Protein AF-X1GED9-F1 (afdb_monomer)

Sequence (77 aa):
VDNGKCDIKKLVKYAVCFPNIKTRKCIGLILDDAGVPENILKPLIKSIEKTSIGSLNGSRKGTLNKKWRVIVNDSRK

Structure (mmCIF, N/CA/C/O backbone):
data_AF-X1GED9-F1
#
_entry.id   AF-X1GED9-F1
#
loop_
_atom_site.group_PDB
_atom_site.id
_atom_site.type_symbol
_atom_site.label_atom_id
_atom_site.label_alt_id
_atom_site.label_comp_id
_atom_site.label_asym_id
_atom_site.label_entity_id
_atom_site.label_seq_id
_atom_site.pdbx_PDB_ins_code
_atom_site.Cartn_x
_atom_site.Cartn_y
_atom_site.Cartn_z
_atom_site.occupancy
_atom_site.B_iso_or_equiv
_atom_site.auth_seq_id
_atom_site.auth_comp_id
_atom_site.auth_asym_id
_atom_site.auth_atom_id
_atom_site.pdbx_PDB_model_num
ATOM 1 N N . VAL A 1 1 ? -19.971 -14.849 15.719 1.00 40.03 1 VAL A N 1
ATOM 2 C CA . VAL A 1 1 ? -19.270 -15.142 14.449 1.00 40.03 1 VAL A CA 1
ATOM 3 C C . VAL A 1 1 ? -18.710 -13.827 13.950 1.00 40.03 1 VAL A C 1
ATOM 5 O O . VAL A 1 1 ? -19.479 -12.890 13.785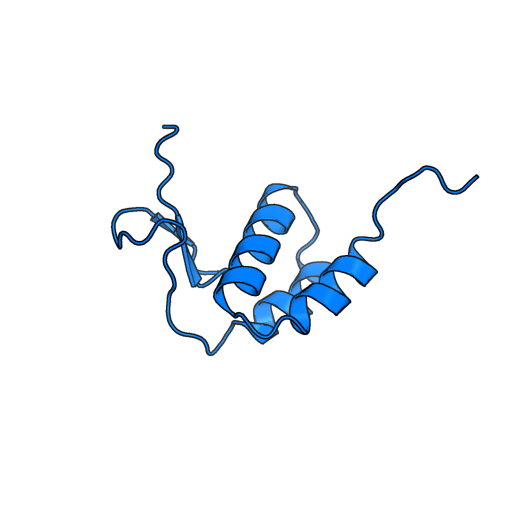 1.00 40.03 1 VAL A O 1
ATOM 8 N N . ASP A 1 2 ? -17.389 -13.713 13.845 1.00 53.41 2 ASP A N 1
ATOM 9 C CA . ASP A 1 2 ? -16.749 -12.541 13.246 1.00 53.41 2 ASP A CA 1
ATOM 10 C C . ASP A 1 2 ? -17.141 -12.536 11.760 1.00 53.41 2 ASP A C 1
ATOM 12 O O . ASP A 1 2 ? -16.895 -13.518 11.060 1.00 53.41 2 ASP A O 1
ATOM 16 N N . ASN A 1 3 ? -17.869 -11.517 11.302 1.00 56.25 3 ASN A N 1
ATOM 17 C CA . ASN A 1 3 ? -18.492 -11.480 9.974 1.00 56.25 3 ASN A CA 1
ATOM 18 C C . ASN A 1 3 ? -17.450 -11.279 8.856 1.00 56.25 3 ASN A C 1
ATOM 20 O O . ASN A 1 3 ? -17.561 -10.313 8.117 1.00 56.25 3 ASN A O 1
ATOM 24 N N . GLY A 1 4 ? -16.414 -12.120 8.737 1.00 64.06 4 GLY A N 1
ATOM 25 C CA . GLY A 1 4 ? -15.496 -12.197 7.585 1.00 64.06 4 GLY A CA 1
ATOM 26 C C . GLY A 1 4 ? -14.855 -10.879 7.119 1.00 64.06 4 GLY A C 1
ATOM 27 O O . GLY A 1 4 ? -14.342 -10.808 6.003 1.00 64.06 4 GLY A O 1
ATOM 28 N N . LYS A 1 5 ? -14.915 -9.812 7.923 1.00 74.25 5 LYS A N 1
ATOM 29 C CA . LYS A 1 5 ? -14.521 -8.461 7.527 1.00 74.25 5 LYS A CA 1
ATOM 30 C C . LYS A 1 5 ? -13.019 -8.325 7.716 1.00 74.25 5 LYS A C 1
ATOM 32 O O . LYS A 1 5 ? -12.481 -8.594 8.785 1.00 74.25 5 LYS A O 1
ATOM 37 N N . CYS A 1 6 ? -12.336 -7.903 6.658 1.00 81.56 6 CYS A N 1
ATOM 38 C CA . CYS A 1 6 ? -10.905 -7.651 6.707 1.00 81.56 6 CYS A CA 1
ATOM 39 C C . CYS A 1 6 ? -10.614 -6.468 7.643 1.00 81.56 6 CYS A C 1
ATOM 41 O O . CYS A 1 6 ? -11.115 -5.362 7.430 1.00 81.56 6 CYS A O 1
ATOM 43 N N . ASP A 1 7 ? -9.779 -6.685 8.660 1.00 91.31 7 ASP A N 1
ATOM 44 C CA . ASP A 1 7 ? -9.236 -5.594 9.467 1.00 91.31 7 ASP A CA 1
ATOM 45 C C . ASP A 1 7 ? -8.194 -4.822 8.644 1.00 91.31 7 ASP A C 1
ATOM 47 O O . ASP A 1 7 ? -7.022 -5.202 8.544 1.00 91.31 7 ASP A O 1
ATOM 51 N N . ILE A 1 8 ? -8.637 -3.708 8.060 1.00 92.00 8 ILE A N 1
ATOM 52 C CA . ILE A 1 8 ? -7.812 -2.844 7.211 1.00 92.00 8 ILE A CA 1
ATOM 53 C C . ILE A 1 8 ? -6.610 -2.277 7.974 1.00 92.00 8 ILE A C 1
ATOM 55 O O . ILE A 1 8 ? -5.528 -2.144 7.401 1.00 92.00 8 ILE A O 1
ATOM 59 N N . LYS A 1 9 ? -6.739 -1.979 9.272 1.00 92.62 9 LYS A N 1
ATOM 60 C CA . LYS A 1 9 ? -5.614 -1.448 10.060 1.00 92.62 9 LYS A CA 1
ATOM 61 C C . LYS A 1 9 ? -4.529 -2.506 10.213 1.00 92.62 9 LYS A C 1
ATOM 63 O O . LYS A 1 9 ? -3.343 -2.210 10.042 1.00 92.62 9 LYS A O 1
ATOM 68 N N . LYS A 1 10 ? -4.930 -3.746 10.495 1.00 93.62 10 LYS A N 1
ATOM 69 C CA . LYS A 1 10 ? -4.013 -4.886 10.587 1.00 93.62 10 LYS A CA 1
ATOM 70 C C . LYS A 1 10 ? -3.373 -5.200 9.234 1.00 93.62 10 LYS A C 1
ATOM 72 O O . LYS A 1 10 ? -2.159 -5.399 9.177 1.00 93.62 10 LYS A O 1
ATOM 77 N N . LEU A 1 11 ? -4.147 -5.147 8.150 1.00 93.62 11 LEU A N 1
ATOM 78 C CA . LEU A 1 11 ? -3.637 -5.292 6.786 1.00 93.62 11 LEU A CA 1
ATOM 79 C C . LEU A 1 11 ? -2.562 -4.245 6.471 1.00 93.62 11 LEU A C 1
ATOM 81 O O . LEU A 1 11 ? -1.479 -4.607 6.017 1.00 93.62 11 LEU A O 1
ATOM 85 N N . VAL A 1 12 ? -2.817 -2.966 6.761 1.00 95.12 12 VAL A N 1
ATOM 86 C CA . VAL A 1 12 ? -1.842 -1.890 6.530 1.00 95.12 12 VAL A CA 1
ATOM 87 C C . VAL A 1 12 ? -0.580 -2.093 7.366 1.00 95.12 12 VAL 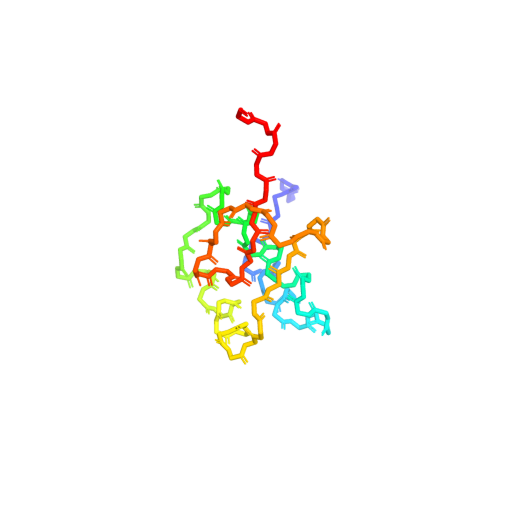A C 1
ATOM 89 O O . VAL A 1 12 ? 0.527 -1.930 6.850 1.00 95.12 12 VAL A O 1
ATOM 92 N N . LYS A 1 13 ? -0.718 -2.508 8.630 1.00 95.19 13 LYS A N 1
ATOM 93 C CA . LYS A 1 13 ? 0.429 -2.814 9.496 1.00 95.19 13 LYS A CA 1
ATOM 94 C C . LYS A 1 13 ? 1.329 -3.889 8.882 1.00 95.19 13 LYS A C 1
ATOM 96 O O . LYS A 1 13 ? 2.546 -3.728 8.891 1.00 95.19 13 LYS A O 1
ATOM 101 N N . TYR A 1 14 ? 0.753 -4.946 8.312 1.00 94.94 14 TYR A N 1
ATOM 102 C CA . TYR A 1 14 ? 1.530 -5.976 7.618 1.00 94.94 14 TYR A CA 1
ATOM 103 C C . TYR A 1 14 ? 2.073 -5.501 6.270 1.00 94.94 14 TYR A C 1
ATOM 105 O O . TYR A 1 14 ? 3.220 -5.800 5.944 1.00 94.94 14 TYR A O 1
ATOM 113 N N . ALA A 1 15 ? 1.298 -4.715 5.518 1.00 95.38 15 ALA A N 1
ATOM 114 C CA . ALA A 1 15 ? 1.709 -4.150 4.235 1.00 95.38 15 ALA A CA 1
ATOM 115 C C . ALA A 1 15 ? 3.021 -3.354 4.356 1.00 95.38 15 ALA A C 1
ATOM 117 O O . ALA A 1 15 ? 3.919 -3.506 3.529 1.00 95.38 15 ALA A O 1
ATOM 118 N N . VAL A 1 16 ? 3.173 -2.565 5.426 1.00 95.94 16 VAL A N 1
ATOM 119 C CA . VAL A 1 16 ? 4.390 -1.781 5.712 1.00 95.94 16 VAL A CA 1
ATOM 120 C C . VAL A 1 16 ? 5.639 -2.663 5.846 1.00 95.94 16 VAL A C 1
ATOM 122 O O . VAL A 1 16 ? 6.732 -2.229 5.484 1.00 95.94 16 VAL A O 1
ATOM 125 N N . CYS A 1 17 ? 5.500 -3.899 6.326 1.00 94.56 17 CYS A N 1
ATOM 126 C CA . CYS A 1 17 ? 6.617 -4.814 6.566 1.00 94.56 17 CYS A CA 1
ATOM 127 C C . CYS A 1 17 ? 7.070 -5.589 5.317 1.00 94.56 17 CYS A C 1
ATOM 129 O O . CYS A 1 17 ? 8.116 -6.233 5.365 1.00 94.56 17 CYS A O 1
ATOM 131 N N . PHE A 1 18 ? 6.339 -5.542 4.195 1.00 93.44 18 PHE A N 1
ATOM 132 C CA . PHE A 1 18 ? 6.706 -6.326 3.007 1.00 93.44 18 PHE A CA 1
ATOM 133 C C . PHE A 1 18 ? 8.093 -5.936 2.489 1.00 93.44 18 PHE A C 1
ATOM 135 O O . PHE A 1 18 ? 8.318 -4.757 2.246 1.00 93.44 18 PHE A O 1
ATOM 142 N N . PRO A 1 19 ? 9.025 -6.863 2.234 1.00 92.56 19 PRO A N 1
ATOM 143 C CA . PRO A 1 19 ? 10.362 -6.500 1.753 1.00 92.56 19 PRO A CA 1
ATOM 144 C C . PRO A 1 19 ? 10.319 -5.846 0.364 1.00 92.56 19 PRO A C 1
ATOM 146 O O . PRO A 1 19 ? 11.116 -4.965 0.048 1.00 92.56 19 PRO A O 1
ATOM 149 N N . ASN A 1 20 ? 9.345 -6.235 -0.462 1.00 94.00 20 ASN A N 1
ATOM 150 C CA . ASN A 1 20 ? 9.198 -5.713 -1.808 1.00 94.00 20 ASN A CA 1
ATOM 151 C C . ASN A 1 20 ? 8.436 -4.376 -1.816 1.00 94.00 20 ASN A C 1
ATOM 153 O O . ASN A 1 20 ? 7.224 -4.317 -1.599 1.00 94.00 20 ASN A O 1
ATOM 157 N N . ILE A 1 21 ? 9.149 -3.298 -2.144 1.00 93.44 21 ILE A N 1
ATOM 158 C CA . ILE A 1 21 ? 8.590 -1.947 -2.261 1.00 93.44 21 ILE A CA 1
ATOM 159 C C . ILE A 1 21 ? 7.485 -1.860 -3.321 1.00 93.44 21 ILE A C 1
ATOM 161 O O . ILE A 1 21 ? 6.492 -1.166 -3.101 1.00 93.44 21 ILE A O 1
ATOM 165 N N . LYS A 1 22 ? 7.613 -2.567 -4.453 1.00 93.00 22 LYS A N 1
ATOM 166 C CA . LYS A 1 22 ? 6.577 -2.580 -5.500 1.00 93.00 22 LYS A CA 1
ATOM 167 C C . LYS A 1 22 ? 5.258 -3.114 -4.939 1.00 93.00 22 LYS A C 1
ATOM 169 O O . LYS A 1 22 ? 4.205 -2.548 -5.222 1.00 93.00 22 LYS A O 1
ATOM 174 N N . THR A 1 23 ? 5.326 -4.141 -4.094 1.00 94.38 23 THR A N 1
ATOM 175 C CA . THR A 1 23 ? 4.160 -4.713 -3.414 1.00 94.38 23 THR A CA 1
ATOM 176 C C . THR A 1 23 ? 3.511 -3.706 -2.468 1.00 94.38 23 THR A C 1
ATOM 178 O O . THR A 1 23 ? 2.302 -3.515 -2.549 1.00 94.38 23 THR A O 1
ATOM 181 N N . ARG A 1 24 ? 4.291 -2.985 -1.646 1.00 95.81 24 ARG A N 1
ATOM 182 C CA . ARG A 1 24 ? 3.750 -1.936 -0.753 1.00 95.81 24 ARG A CA 1
ATOM 183 C C . ARG A 1 24 ? 2.973 -0.869 -1.522 1.00 95.81 24 ARG A C 1
ATOM 185 O O . 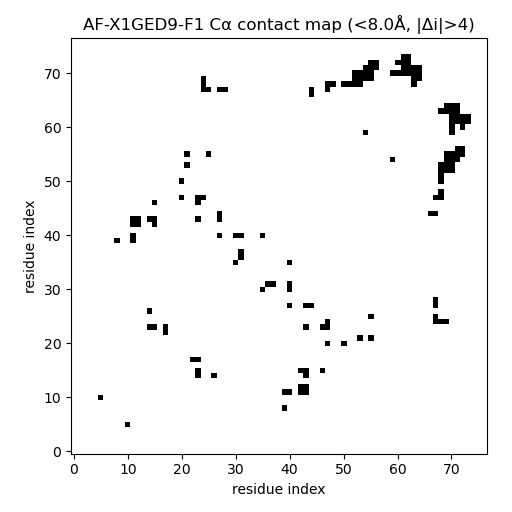ARG A 1 24 ? 1.876 -0.493 -1.124 1.00 95.81 24 ARG A O 1
ATOM 192 N N . LYS A 1 25 ? 3.542 -0.408 -2.639 1.00 95.19 25 LYS A N 1
ATOM 193 C CA . LYS A 1 25 ? 2.930 0.601 -3.513 1.00 95.19 25 LYS A CA 1
ATOM 194 C C . LYS A 1 25 ? 1.646 0.105 -4.164 1.00 95.19 25 LYS A C 1
ATOM 196 O O . LYS A 1 25 ? 0.676 0.847 -4.223 1.00 95.19 25 LYS A O 1
ATOM 201 N N . CYS A 1 26 ? 1.655 -1.141 -4.635 1.00 93.94 26 CYS A N 1
ATOM 202 C CA . CYS A 1 26 ? 0.492 -1.782 -5.237 1.00 93.94 26 CYS A CA 1
ATOM 203 C C . CYS A 1 26 ? -0.655 -1.916 -4.226 1.00 93.94 26 CYS A C 1
ATOM 205 O O . CYS A 1 26 ? -1.762 -1.468 -4.501 1.00 93.94 26 CYS A O 1
ATOM 207 N N . ILE A 1 27 ? -0.372 -2.451 -3.032 1.00 94.62 27 ILE A N 1
ATOM 208 C CA . ILE A 1 27 ? -1.362 -2.576 -1.951 1.00 94.62 27 ILE A CA 1
ATOM 209 C C . ILE A 1 27 ? -1.935 -1.203 -1.599 1.00 94.62 27 ILE A C 1
ATOM 211 O O . ILE A 1 27 ? -3.146 -1.047 -1.496 1.00 94.62 27 ILE A O 1
ATOM 215 N N . GLY A 1 28 ? -1.065 -0.209 -1.436 1.00 95.12 28 GLY A N 1
ATOM 216 C CA . GLY A 1 28 ? -1.475 1.146 -1.109 1.00 95.12 28 GLY A CA 1
ATOM 217 C C . GLY A 1 28 ? -2.400 1.768 -2.147 1.00 95.12 28 GLY A C 1
ATOM 218 O O . GLY A 1 28 ? -3.453 2.270 -1.775 1.00 95.12 28 GLY A O 1
ATOM 219 N N . LEU A 1 29 ? -2.046 1.661 -3.431 1.00 94.69 29 LEU A N 1
ATOM 220 C CA . LEU A 1 29 ? -2.886 2.124 -4.536 1.00 94.69 29 LEU A CA 1
ATOM 221 C C . LEU A 1 29 ? -4.271 1.464 -4.503 1.00 94.69 29 LEU A C 1
ATOM 223 O O . LEU A 1 29 ? -5.271 2.165 -4.535 1.00 94.69 29 LEU A O 1
ATOM 227 N N . ILE A 1 30 ? -4.327 0.135 -4.361 1.00 93.56 30 ILE A N 1
ATOM 228 C CA . ILE A 1 30 ? -5.593 -0.616 -4.329 1.00 93.56 30 ILE A CA 1
ATOM 229 C C . ILE A 1 30 ? -6.469 -0.191 -3.142 1.00 93.56 30 ILE A C 1
ATOM 231 O O . ILE A 1 30 ? -7.679 -0.052 -3.292 1.00 93.56 30 ILE A O 1
ATOM 235 N N . LEU A 1 31 ? -5.882 0.009 -1.958 1.00 94.62 31 LEU A N 1
ATOM 236 C CA . LEU A 1 31 ? -6.635 0.437 -0.776 1.00 94.62 31 LEU A CA 1
ATOM 237 C C . LEU A 1 31 ? -7.131 1.883 -0.894 1.00 94.62 31 LEU A C 1
ATOM 239 O O . LEU A 1 31 ? -8.227 2.188 -0.431 1.00 94.62 31 LEU A O 1
ATOM 243 N N . ASP A 1 32 ? -6.337 2.760 -1.504 1.00 94.81 32 ASP A N 1
ATOM 244 C CA . ASP A 1 32 ? -6.714 4.151 -1.769 1.00 94.81 32 ASP A CA 1
ATOM 245 C C . ASP A 1 32 ? -7.868 4.218 -2.784 1.00 94.81 32 ASP A C 1
ATOM 247 O O . ASP A 1 32 ? -8.872 4.877 -2.523 1.00 94.81 32 ASP A O 1
ATOM 251 N N . ASP A 1 33 ? -7.787 3.444 -3.874 1.00 93.12 33 ASP A N 1
ATOM 252 C CA . ASP A 1 33 ? -8.856 3.310 -4.877 1.00 93.12 33 ASP A CA 1
ATOM 253 C C . ASP A 1 33 ? -10.140 2.701 -4.277 1.00 93.12 33 ASP A C 1
ATOM 255 O O . ASP A 1 33 ? -11.249 3.025 -4.699 1.00 93.12 33 ASP A O 1
ATOM 259 N N . ALA A 1 34 ? -10.007 1.852 -3.251 1.00 92.44 34 ALA A N 1
ATOM 260 C CA . ALA A 1 34 ? -11.128 1.297 -2.491 1.00 92.44 34 ALA A CA 1
ATOM 261 C C . ALA A 1 34 ? -11.726 2.276 -1.456 1.00 92.44 34 ALA A C 1
ATOM 263 O O . ALA A 1 34 ? -12.642 1.904 -0.720 1.00 92.44 34 ALA A O 1
ATOM 264 N N . GLY A 1 35 ? -11.216 3.510 -1.366 1.00 94.19 35 GLY A N 1
ATOM 265 C CA . GLY A 1 35 ? -11.734 4.552 -0.478 1.00 94.19 35 GLY A CA 1
ATOM 266 C C . GLY A 1 35 ? -11.280 4.431 0.978 1.00 94.19 35 GLY A C 1
ATOM 267 O O . GLY A 1 35 ? -11.925 4.991 1.869 1.00 94.19 35 GLY A O 1
ATOM 268 N N . VAL A 1 36 ? -10.190 3.706 1.261 1.00 94.69 36 VAL A N 1
ATOM 269 C CA . VAL A 1 36 ? -9.649 3.639 2.625 1.00 94.69 36 VAL A CA 1
ATOM 270 C C . VAL A 1 36 ? -9.134 5.025 3.036 1.00 94.69 36 VAL A C 1
ATOM 272 O O . VAL A 1 36 ? -8.321 5.615 2.325 1.00 94.69 36 VAL A O 1
ATOM 275 N N . PRO A 1 37 ? -9.540 5.542 4.209 1.00 94.69 37 PRO A N 1
ATOM 276 C CA . PRO A 1 37 ? -9.108 6.850 4.679 1.00 94.69 37 PRO A CA 1
ATOM 277 C C . PRO A 1 37 ? -7.583 7.009 4.739 1.00 94.69 37 PRO A C 1
ATOM 279 O O . PRO A 1 37 ? -6.855 6.142 5.231 1.00 94.69 37 PRO A O 1
ATOM 282 N N . GLU A 1 38 ? -7.091 8.175 4.320 1.00 93.62 38 GLU A N 1
ATOM 283 C CA . GLU A 1 38 ? -5.654 8.466 4.269 1.00 93.62 38 GLU A CA 1
ATOM 284 C C . GLU A 1 38 ? -4.969 8.369 5.643 1.00 93.62 38 GLU A C 1
ATOM 286 O O . GLU A 1 38 ? -3.806 7.976 5.735 1.00 93.62 38 GLU A O 1
ATOM 291 N N . ASN A 1 39 ? -5.693 8.650 6.732 1.00 94.94 39 ASN A N 1
ATOM 292 C CA . ASN A 1 39 ? -5.172 8.506 8.094 1.00 94.94 39 ASN A CA 1
ATOM 293 C C . ASN A 1 39 ? -4.731 7.062 8.415 1.00 94.94 39 ASN A C 1
ATOM 295 O O . ASN A 1 39 ? -3.751 6.876 9.138 1.00 94.94 39 ASN A O 1
ATOM 299 N N . ILE A 1 40 ? -5.401 6.057 7.843 1.00 95.31 40 ILE A N 1
ATOM 300 C CA . ILE A 1 40 ? -5.060 4.639 7.970 1.00 95.31 40 ILE A CA 1
ATOM 301 C C . ILE A 1 40 ? -3.886 4.300 7.050 1.00 95.31 40 ILE A C 1
ATOM 303 O O . ILE A 1 40 ? -3.004 3.551 7.455 1.00 95.31 40 ILE A O 1
ATOM 307 N N . LEU A 1 41 ? -3.831 4.879 5.848 1.00 96.38 41 LEU A N 1
ATOM 308 C CA . LEU A 1 41 ? -2.786 4.612 4.850 1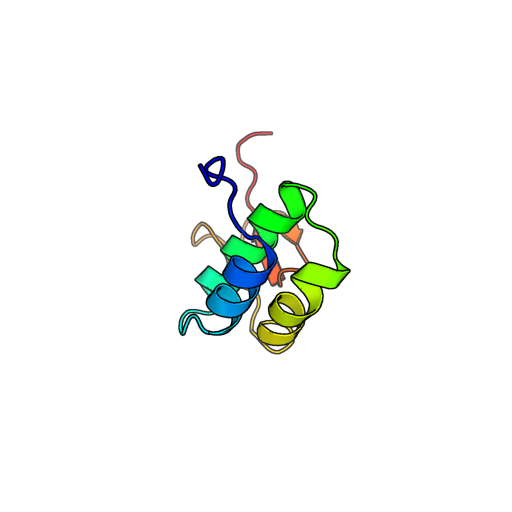.00 96.38 41 LEU A CA 1
ATOM 309 C C . LEU A 1 41 ? -1.461 5.343 5.122 1.00 96.38 41 LEU A C 1
ATOM 311 O O . LEU A 1 41 ? -0.422 4.944 4.592 1.00 96.38 41 LEU A O 1
ATOM 315 N N . LYS A 1 42 ? -1.457 6.371 5.977 1.00 96.19 42 LYS A N 1
ATOM 316 C CA . LYS A 1 42 ? -0.286 7.203 6.305 1.00 96.19 42 LYS A CA 1
ATOM 317 C C . LYS A 1 42 ? 0.997 6.413 6.627 1.00 96.19 42 LYS A C 1
ATOM 319 O O . LYS A 1 42 ? 2.048 6.780 6.096 1.00 96.19 42 LYS A O 1
ATOM 324 N N . PRO A 1 43 ? 0.975 5.329 7.433 1.00 96.12 43 PRO A N 1
ATOM 325 C CA . PRO A 1 43 ? 2.173 4.528 7.691 1.00 96.12 43 PRO A CA 1
ATOM 326 C C . PRO A 1 43 ? 2.728 3.867 6.422 1.00 96.12 43 PRO A C 1
ATOM 328 O O . PRO A 1 43 ? 3.943 3.810 6.230 1.00 96.12 43 PRO A O 1
ATOM 331 N N . LEU A 1 44 ? 1.845 3.408 5.530 1.00 95.50 44 LEU A N 1
ATOM 332 C CA . LEU A 1 44 ? 2.221 2.778 4.267 1.00 95.50 44 LEU A CA 1
ATOM 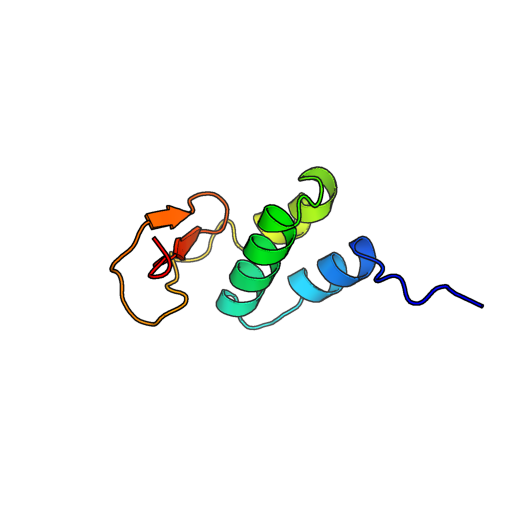333 C C . LEU A 1 44 ? 2.801 3.794 3.284 1.00 95.50 44 LEU A C 1
ATOM 335 O O . LEU A 1 44 ? 3.842 3.514 2.691 1.00 95.50 44 LEU A O 1
ATOM 339 N N . ILE A 1 45 ? 2.206 4.986 3.184 1.00 95.81 45 ILE A N 1
ATOM 340 C CA . ILE A 1 45 ? 2.726 6.097 2.367 1.00 95.81 45 ILE A CA 1
ATOM 341 C C . ILE A 1 45 ? 4.140 6.473 2.829 1.00 95.81 45 ILE A C 1
ATOM 343 O O . ILE A 1 45 ? 5.073 6.515 2.025 1.00 95.81 45 ILE A O 1
ATOM 347 N N . LYS A 1 46 ? 4.341 6.639 4.142 1.00 96.50 46 LYS A N 1
ATOM 348 C CA . LYS A 1 46 ? 5.661 6.939 4.718 1.00 96.50 46 LYS A CA 1
ATOM 349 C C . LYS A 1 46 ? 6.696 5.853 4.399 1.00 96.50 46 LYS A C 1
ATOM 351 O O . LYS A 1 46 ? 7.858 6.158 4.144 1.00 96.50 46 LYS A O 1
ATOM 356 N N . SER A 1 47 ? 6.279 4.584 4.353 1.00 95.50 47 SER A N 1
ATOM 357 C CA . SER A 1 47 ? 7.173 3.455 4.052 1.00 95.50 47 SER A CA 1
ATOM 358 C C . SER A 1 47 ? 7.730 3.452 2.620 1.00 95.50 47 SER A C 1
ATOM 360 O O . SER A 1 47 ? 8.740 2.795 2.364 1.00 95.50 47 SER A O 1
ATOM 362 N N . ILE A 1 48 ? 7.088 4.168 1.691 1.00 94.81 48 ILE A N 1
ATOM 363 C CA . ILE A 1 48 ? 7.484 4.245 0.276 1.00 94.81 48 ILE A CA 1
ATOM 364 C C . ILE A 1 48 ? 7.967 5.643 -0.135 1.00 94.81 48 ILE A C 1
ATOM 366 O O . ILE A 1 48 ? 8.446 5.817 -1.258 1.00 94.81 48 ILE A O 1
ATOM 370 N N . GLU A 1 49 ? 7.871 6.630 0.755 1.00 94.12 49 GLU A N 1
ATOM 371 C CA . GLU A 1 49 ? 8.117 8.047 0.474 1.00 94.12 49 GLU A CA 1
ATOM 372 C C . GLU A 1 49 ? 9.497 8.305 -0.132 1.00 94.12 49 GLU A C 1
ATOM 374 O O . GLU A 1 49 ? 9.614 9.123 -1.035 1.00 94.12 49 GLU A O 1
ATOM 379 N N . LYS A 1 50 ? 10.534 7.569 0.285 1.00 93.25 50 LYS A N 1
ATOM 380 C CA . LYS A 1 50 ? 11.923 7.727 -0.190 1.00 93.25 50 LYS A CA 1
ATOM 381 C C . LYS A 1 50 ? 12.340 6.715 -1.268 1.00 93.25 50 LYS A C 1
ATOM 383 O O . LYS A 1 50 ? 13.525 6.511 -1.498 1.00 93.25 50 LYS A O 1
ATOM 388 N N . THR A 1 51 ? 11.387 6.063 -1.933 1.00 93.94 51 THR A N 1
ATOM 389 C CA . THR A 1 51 ? 11.672 4.974 -2.890 1.00 93.94 51 THR A CA 1
ATOM 390 C C . THR A 1 51 ? 11.532 5.410 -4.345 1.00 93.94 51 THR A C 1
ATOM 392 O O . THR A 1 51 ? 10.648 6.189 -4.669 1.00 93.94 51 THR A O 1
ATOM 395 N N . SER A 1 52 ? 12.342 4.882 -5.263 1.00 91.31 52 SER A N 1
ATOM 396 C CA . SER A 1 52 ? 12.272 5.218 -6.699 1.00 91.31 52 SER A CA 1
ATOM 397 C C . SER A 1 52 ? 10.881 4.993 -7.306 1.00 91.31 52 SER A C 1
ATOM 399 O O . SER A 1 52 ? 10.140 4.126 -6.855 1.00 91.31 52 SER A O 1
ATOM 401 N N . ILE A 1 53 ? 10.501 5.758 -8.337 1.00 92.25 53 ILE A N 1
ATOM 402 C CA . ILE A 1 53 ? 9.221 5.554 -9.042 1.00 92.25 53 ILE A CA 1
ATOM 403 C C . I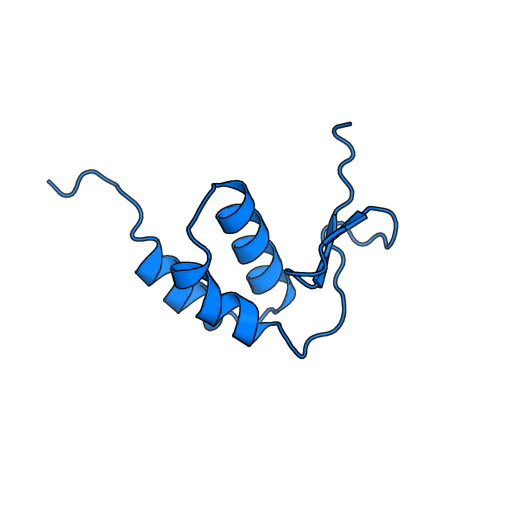LE A 1 53 ? 9.211 4.156 -9.674 1.00 92.25 53 ILE A C 1
ATOM 405 O O . ILE A 1 53 ? 10.139 3.790 -10.392 1.00 92.25 53 ILE A O 1
ATOM 409 N N . GLY A 1 54 ? 8.165 3.378 -9.390 1.00 87.81 54 GLY A N 1
ATOM 410 C CA . GLY A 1 54 ? 7.985 2.030 -9.928 1.00 87.81 54 GLY A CA 1
ATOM 411 C C . GLY A 1 54 ? 6.976 1.997 -11.072 1.00 87.81 54 GLY A C 1
ATOM 412 O O . GLY A 1 54 ? 6.129 2.876 -11.183 1.00 87.81 54 GLY A O 1
ATOM 413 N N . SER A 1 55 ? 7.024 0.957 -11.897 1.00 88.25 55 SER A N 1
ATOM 414 C CA . SER A 1 55 ? 5.941 0.629 -12.829 1.00 88.25 55 SER A CA 1
ATOM 415 C C . SER A 1 55 ? 5.270 -0.670 -12.397 1.00 88.25 55 SER A C 1
ATOM 417 O O . SER A 1 55 ? 5.950 -1.637 -12.030 1.00 88.25 55 SER A O 1
ATOM 419 N N . LEU A 1 56 ? 3.936 -0.705 -12.444 1.00 83.44 56 LEU A N 1
ATOM 420 C CA . LEU A 1 56 ? 3.186 -1.925 -12.154 1.00 83.44 56 LEU A CA 1
ATOM 421 C C . LEU A 1 56 ? 3.272 -2.939 -13.305 1.00 83.44 56 LEU A C 1
ATOM 423 O O . LEU A 1 56 ? 3.420 -4.129 -13.028 1.00 83.44 56 LEU A O 1
ATOM 427 N N . ASN A 1 57 ? 3.324 -2.481 -14.558 1.00 80.31 57 A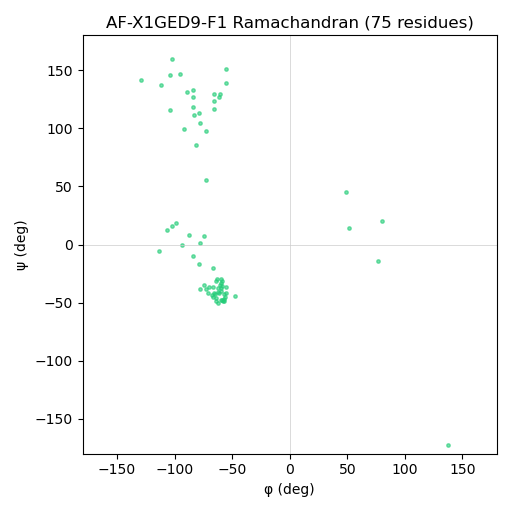SN A N 1
ATOM 428 C CA . ASN A 1 57 ? 3.254 -3.316 -15.764 1.00 80.31 57 ASN A CA 1
ATOM 429 C C . ASN A 1 57 ? 4.590 -3.480 -16.519 1.00 80.31 57 ASN A C 1
ATOM 431 O O . ASN A 1 57 ? 4.597 -3.910 -17.667 1.00 80.31 57 ASN A O 1
ATOM 435 N N . GLY A 1 58 ? 5.719 -3.087 -15.922 1.00 77.25 58 GLY A N 1
ATOM 436 C CA . GLY A 1 58 ? 7.049 -3.195 -16.543 1.00 77.25 58 GLY A CA 1
ATOM 437 C C . GLY A 1 58 ? 7.346 -2.137 -17.615 1.00 77.25 58 GLY A C 1
ATOM 438 O O . GLY A 1 58 ? 8.508 -1.914 -17.940 1.00 77.25 58 GLY A O 1
ATOM 439 N N . SER A 1 59 ? 6.331 -1.419 -18.100 1.00 81.06 59 SER A N 1
ATOM 440 C CA . SER A 1 59 ? 6.467 -0.284 -19.015 1.00 81.06 59 SER A CA 1
ATOM 441 C C . SER A 1 59 ? 6.471 1.040 -18.249 1.00 81.06 59 SER A C 1
ATOM 443 O O . SER A 1 59 ? 5.781 1.195 -17.246 1.00 81.06 59 SER A O 1
ATOM 445 N N . ARG A 1 60 ? 7.219 2.041 -18.722 1.00 81.94 60 ARG A N 1
ATOM 446 C CA . ARG A 1 60 ? 7.153 3.414 -18.176 1.00 81.94 60 ARG A CA 1
ATOM 447 C C . ARG A 1 60 ? 6.074 4.277 -18.841 1.00 81.94 60 ARG A C 1
ATOM 449 O O . ARG A 1 60 ? 6.020 5.475 -18.593 1.00 81.94 60 ARG A O 1
ATOM 456 N N . LYS A 1 61 ? 5.225 3.682 -19.682 1.00 83.25 61 LYS A N 1
ATOM 457 C CA . LYS A 1 61 ? 4.073 4.351 -20.297 1.00 83.25 61 LYS A CA 1
ATOM 458 C C . LYS A 1 61 ? 2.883 4.322 -19.331 1.00 83.25 61 LYS A C 1
ATOM 460 O O . LYS A 1 61 ? 2.589 3.266 -18.774 1.00 83.25 61 LYS A O 1
ATOM 465 N N . GLY A 1 62 ? 2.218 5.462 -19.147 1.00 85.88 62 GLY A N 1
ATOM 466 C CA . GLY A 1 62 ? 1.025 5.596 -18.306 1.00 85.88 62 GLY A CA 1
ATOM 467 C C . GLY A 1 62 ? 1.030 6.859 -17.443 1.00 85.88 62 GLY A C 1
ATOM 468 O O . GLY A 1 62 ? 1.909 7.714 -17.564 1.00 85.88 62 GLY A O 1
ATOM 469 N N . THR A 1 63 ? 0.055 6.952 -16.543 1.00 90.00 63 THR A N 1
ATOM 470 C CA . THR A 1 63 ? -0.123 8.090 -15.635 1.00 90.00 63 THR A CA 1
ATOM 471 C C . THR A 1 63 ? 0.656 7.867 -14.345 1.00 90.00 63 THR A C 1
ATOM 473 O O . THR A 1 63 ? 0.566 6.812 -13.714 1.00 90.00 63 THR A O 1
ATOM 476 N N . LEU A 1 64 ? 1.422 8.871 -13.920 1.00 91.31 64 LEU A N 1
ATOM 477 C CA . LEU A 1 64 ? 2.139 8.823 -12.649 1.00 91.31 64 LEU A CA 1
ATOM 478 C C . LEU A 1 64 ? 1.190 9.120 -11.481 1.00 91.31 64 LEU A C 1
ATOM 480 O O . LEU A 1 64 ? 0.776 10.263 -11.285 1.00 91.31 64 LEU A O 1
ATOM 484 N N . ASN A 1 65 ? 0.946 8.123 -10.633 1.00 92.56 65 ASN A N 1
ATOM 485 C CA . ASN A 1 65 ? 0.404 8.352 -9.302 1.00 92.56 65 ASN A CA 1
ATOM 486 C C . ASN A 1 65 ? 1.540 8.839 -8.385 1.00 92.56 65 ASN A C 1
ATOM 488 O O . ASN A 1 65 ? 2.413 8.065 -7.979 1.00 92.56 65 ASN A O 1
ATOM 492 N N . LYS A 1 66 ? 1.549 10.144 -8.082 1.00 93.38 66 LYS A N 1
ATOM 493 C CA . LYS A 1 66 ? 2.592 10.784 -7.259 1.00 93.38 66 LYS A CA 1
ATOM 494 C C . LYS A 1 66 ? 2.572 10.301 -5.805 1.00 93.38 66 LYS A C 1
ATOM 496 O O . LYS A 1 66 ? 3.641 10.108 -5.235 1.00 93.38 66 LYS A O 1
ATOM 501 N N . LYS A 1 67 ? 1.383 10.052 -5.243 1.00 94.19 67 LYS A N 1
ATOM 502 C CA . LYS A 1 67 ? 1.185 9.592 -3.856 1.00 94.19 67 LYS A CA 1
ATOM 503 C C . LYS A 1 67 ? 1.804 8.212 -3.635 1.00 94.19 67 LYS A C 1
ATOM 505 O O . LYS A 1 67 ? 2.599 8.025 -2.720 1.00 94.19 67 LYS A O 1
ATOM 510 N N . TRP A 1 68 ? 1.525 7.273 -4.536 1.00 95.25 68 TRP A N 1
ATOM 511 C CA . TRP A 1 68 ? 2.026 5.896 -4.456 1.00 95.25 68 TRP A CA 1
ATOM 512 C C . TRP A 1 68 ? 3.330 5.663 -5.225 1.00 95.25 68 TRP A C 1
ATOM 514 O O . TRP A 1 68 ? 3.882 4.562 -5.209 1.00 95.25 68 TRP A O 1
ATOM 524 N N . ARG A 1 69 ? 3.865 6.703 -5.878 1.00 94.19 69 ARG A N 1
ATOM 525 C CA . ARG A 1 69 ? 5.103 6.670 -6.675 1.00 94.19 69 ARG A CA 1
ATOM 526 C C . ARG A 1 69 ? 5.118 5.499 -7.666 1.00 94.19 69 ARG A C 1
ATOM 528 O O . ARG A 1 69 ? 6.126 4.783 -7.764 1.00 94.19 69 ARG A O 1
ATOM 535 N N . VAL A 1 70 ? 3.997 5.299 -8.363 1.00 93.00 70 VAL A N 1
ATOM 536 C CA . VAL A 1 70 ? 3.811 4.259 -9.386 1.00 93.00 70 VAL A CA 1
ATOM 537 C C . VAL A 1 70 ? 3.259 4.831 -10.677 1.00 93.00 70 VAL A C 1
ATOM 53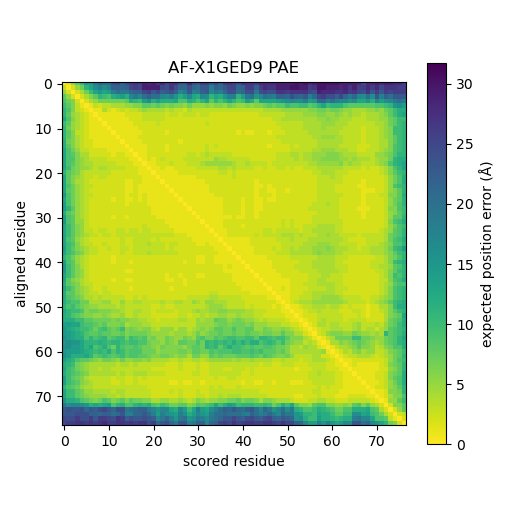9 O O . VAL A 1 70 ? 2.391 5.698 -10.662 1.00 93.00 70 VAL A O 1
ATOM 542 N N . ILE A 1 71 ? 3.753 4.317 -11.796 1.00 91.19 71 ILE A N 1
ATOM 543 C CA . ILE A 1 71 ? 3.148 4.524 -13.107 1.00 91.19 71 ILE A CA 1
ATOM 544 C C . ILE A 1 71 ? 2.050 3.479 -13.261 1.00 91.19 71 ILE A C 1
ATOM 546 O O . ILE A 1 71 ? 2.314 2.270 -13.211 1.00 91.19 71 ILE A O 1
ATOM 550 N N . VAL A 1 72 ? 0.827 3.966 -13.413 1.00 85.75 72 VAL A N 1
ATOM 551 C CA . VAL A 1 72 ? -0.361 3.162 -13.666 1.00 85.75 72 VAL A CA 1
ATOM 552 C C . VAL A 1 72 ? -0.689 3.321 -15.139 1.00 85.75 72 VAL A C 1
ATOM 554 O O . VAL A 1 72 ? -0.972 4.420 -15.613 1.00 85.75 72 VAL A O 1
ATOM 557 N N . ASN A 1 73 ? -0.601 2.220 -15.877 1.00 76.50 73 ASN A N 1
ATOM 558 C CA . ASN A 1 73 ? -1.133 2.174 -17.225 1.00 76.50 73 ASN A CA 1
ATOM 559 C C . ASN A 1 73 ? -2.562 1.665 -17.119 1.00 76.50 73 ASN A C 1
ATOM 561 O O . ASN A 1 73 ? -2.779 0.466 -16.944 1.00 76.50 73 ASN A O 1
ATOM 565 N N . ASP A 1 74 ? -3.518 2.581 -17.155 1.00 61.09 74 ASP A N 1
ATOM 566 C CA . ASP A 1 74 ? -4.913 2.200 -17.253 1.00 61.09 74 ASP A CA 1
ATOM 567 C C . ASP A 1 74 ? -5.216 1.896 -18.720 1.00 61.09 74 ASP A C 1
ATOM 569 O O . ASP A 1 74 ? -5.621 2.766 -19.481 1.00 61.09 74 ASP A O 1
ATOM 573 N N . SER A 1 75 ? -4.945 0.663 -19.150 1.00 54.59 75 SER A N 1
ATOM 574 C CA . SER A 1 75 ? -5.356 0.196 -20.478 1.00 54.59 75 SER A CA 1
ATOM 575 C C . SER A 1 75 ? -6.865 -0.087 -20.557 1.00 54.59 75 SER A C 1
ATOM 577 O O . SER A 1 75 ? -7.302 -0.685 -21.534 1.00 54.59 75 SER A O 1
ATOM 579 N N . ARG A 1 76 ? -7.646 0.257 -19.517 1.00 56.22 76 ARG A N 1
ATOM 580 C CA . ARG A 1 76 ? -9.110 0.101 -19.455 1.00 56.22 76 ARG A CA 1
ATOM 581 C C . ARG A 1 76 ? -9.868 1.419 -19.686 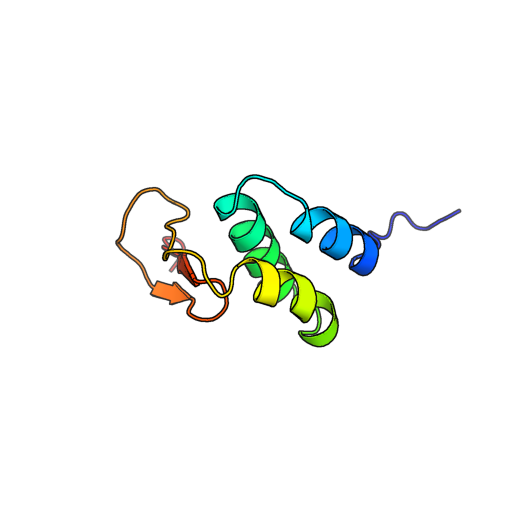1.00 56.22 76 ARG A C 1
ATOM 583 O O . ARG A 1 76 ? -11.062 1.472 -19.398 1.00 56.22 76 ARG A O 1
ATOM 590 N N . LYS A 1 77 ? -9.203 2.449 -20.220 1.00 43.28 77 LYS A N 1
ATOM 591 C CA . LYS A 1 77 ? -9.843 3.631 -20.813 1.00 43.28 77 LYS A CA 1
ATOM 592 C C . LYS A 1 77 ? -9.696 3.637 -22.324 1.00 43.28 77 LYS A C 1
ATOM 594 O O . LYS A 1 77 ? -8.590 3.293 -22.794 1.00 43.28 77 LYS A O 1
#

Secondary structure (DSSP, 8-state):
---S---HHHHHHHHHH-S-HHHHHHHHHHHHHTT--HHHHHHHHHHHTTSPPEESSS-S-SEEETTTTEEE--TT-

Solvent-accessible surface area (backbone atoms only — not comparable to full-atom values): 4791 Å² total; per-residue (Å²): 130,84,82,85,70,80,59,61,69,60,49,41,60,53,42,54,66,50,88,50,63,68,56,38,31,51,55,50,47,55,42,50,78,71,65,52,57,61,84,71,45,44,65,45,46,62,69,48,67,90,52,78,78,41,49,80,80,82,46,91,63,59,50,74,40,75,84,51,34,31,31,46,60,72,83,87,113

Organism: NCBI:txid412755

Foldseek 3Di:
DPPPDDPLLVVLVVLLVDPDLLSLLVVLVVCVVVVPDVVSNVSSLVSCVPPAQEEPVPDPDADQPPSSSYGDHPPVD

Mean predicted aligned error: 5.54 Å

Radius of gyration: 13.27 Å; Cα contacts (8 Å, |Δi|>4): 82; chains: 1; bounding box: 32×26×35 Å

pLDDT: mean 87.84, std 12.88, range [40.03, 96.5]

Nearest PDB structures (foldseek):
  5jpn-assembly1_B  TM=5.297E-01  e=1.562E+00  Homo sapiens
  6onw-assembly1_A  TM=4.920E-01  e=7.681E+00  Oxalobacter formigenes OXCC13